Protein AF-A0A914ZYJ3-F1 (afdb_monomer)

Mean predicted aligned error: 9.7 Å

Nearest PDB structures (foldseek):
  2jqq-assembly1_A  TM=3.156E-01  e=7.559E+00  Saccharomyces cerevisiae
  8qy5-assembly1_B  TM=2.175E-01  e=2.969E+00  Homo sapiens

InterPro domains:
  IPR035309 Proteasome activator complex subunit 4 [PTHR32170] (1-137)

Structure (mmCIF, N/CA/C/O backbone):
data_AF-A0A914ZYJ3-F1
#
_entry.id   AF-A0A914ZYJ3-F1
#
loop_
_atom_site.group_PDB
_atom_site.id
_atom_site.type_symbol
_atom_site.label_atom_id
_atom_site.label_alt_id
_atom_site.label_comp_id
_atom_site.label_asym_id
_atom_site.label_entity_id
_atom_site.label_seq_id
_atom_site.pdbx_PDB_ins_code
_atom_site.Cartn_x
_atom_site.Cartn_y
_atom_site.Cartn_z
_atom_site.occupancy
_atom_site.B_iso_or_equiv
_atom_site.auth_seq_id
_atom_site.auth_comp_id
_atom_site.auth_asym_id
_atom_site.auth_atom_id
_atom_site.pdbx_PDB_model_num
ATOM 1 N N . MET A 1 1 ? 23.737 17.662 -16.305 1.00 67.12 1 MET A N 1
ATOM 2 C CA . MET A 1 1 ? 22.803 17.099 -15.302 1.00 67.12 1 MET A CA 1
ATOM 3 C C . MET A 1 1 ? 23.310 15.730 -14.879 1.00 67.12 1 MET A C 1
ATOM 5 O O . MET A 1 1 ? 23.642 14.947 -15.758 1.00 67.12 1 MET A O 1
ATOM 9 N N . LYS A 1 2 ? 23.393 15.449 -13.573 1.00 84.38 2 LYS A N 1
ATOM 10 C CA . LYS A 1 2 ? 23.717 14.120 -13.033 1.00 84.38 2 LYS A CA 1
ATOM 11 C C . LYS A 1 2 ? 22.454 13.582 -12.364 1.00 84.38 2 LYS A C 1
ATOM 13 O O . LYS A 1 2 ? 22.039 14.120 -11.343 1.00 84.38 2 LYS A O 1
ATOM 18 N N . TRP A 1 3 ? 21.808 12.597 -12.982 1.00 83.00 3 TRP A N 1
ATOM 19 C CA . TRP A 1 3 ? 20.649 11.929 -12.391 1.00 83.00 3 TRP A CA 1
ATOM 20 C C . TRP A 1 3 ? 21.118 11.046 -11.235 1.00 83.00 3 TRP A C 1
ATOM 22 O O . TRP A 1 3 ? 22.088 10.305 -11.382 1.00 83.00 3 TRP A O 1
ATOM 32 N N . HIS A 1 4 ? 20.447 11.140 -10.091 1.00 84.56 4 HIS A N 1
ATOM 33 C CA . HIS A 1 4 ? 20.655 10.207 -8.992 1.00 84.56 4 HIS A CA 1
ATOM 34 C C . HIS A 1 4 ? 19.836 8.941 -9.266 1.00 84.56 4 HIS A C 1
ATOM 36 O O . HIS A 1 4 ? 18.613 9.003 -9.407 1.00 84.56 4 HIS A O 1
ATOM 42 N N . ILE A 1 5 ? 20.529 7.813 -9.392 1.00 85.06 5 ILE A N 1
ATOM 43 C CA . ILE A 1 5 ? 19.937 6.487 -9.550 1.00 85.06 5 ILE A CA 1
ATOM 44 C C . ILE A 1 5 ? 20.232 5.747 -8.247 1.00 85.06 5 ILE A C 1
ATOM 46 O O . ILE A 1 5 ? 21.416 5.590 -7.952 1.00 85.06 5 ILE A O 1
ATOM 50 N N . PRO A 1 6 ? 19.202 5.318 -7.493 1.00 86.19 6 PRO A N 1
ATOM 51 C CA . PRO A 1 6 ? 19.427 4.651 -6.222 1.00 86.19 6 PRO A CA 1
ATOM 52 C C . PRO A 1 6 ? 20.260 3.384 -6.378 1.00 86.19 6 PRO A C 1
ATOM 54 O O . PRO A 1 6 ? 19.973 2.584 -7.275 1.00 86.19 6 PRO A O 1
ATOM 57 N N . ASP A 1 7 ? 21.244 3.190 -5.512 1.00 89.19 7 ASP A N 1
ATOM 58 C CA . ASP A 1 7 ? 22.022 1.954 -5.469 1.00 89.19 7 ASP A CA 1
ATOM 59 C C . ASP A 1 7 ? 21.330 0.856 -4.637 1.00 89.19 7 ASP A C 1
ATOM 61 O O . ASP A 1 7 ? 20.270 1.050 -4.033 1.00 89.19 7 ASP A O 1
ATOM 65 N N . ASP A 1 8 ? 21.909 -0.345 -4.626 1.00 89.38 8 ASP A N 1
ATOM 66 C CA . ASP A 1 8 ? 21.330 -1.478 -3.903 1.00 89.38 8 ASP A CA 1
ATOM 67 C C . ASP A 1 8 ? 21.319 -1.283 -2.379 1.00 89.38 8 ASP A C 1
ATOM 69 O O . ASP A 1 8 ? 20.496 -1.889 -1.689 1.00 89.38 8 ASP A O 1
ATOM 73 N N . GLU A 1 9 ? 22.225 -0.476 -1.823 1.00 91.81 9 GLU A N 1
ATOM 74 C CA . GLU A 1 9 ? 22.254 -0.183 -0.392 1.00 91.81 9 GLU A CA 1
ATOM 75 C C . GLU A 1 9 ? 21.100 0.738 -0.005 1.00 91.81 9 GLU A C 1
ATOM 77 O O . GLU A 1 9 ? 20.360 0.429 0.936 1.00 91.81 9 GLU A O 1
ATOM 82 N N . GLU A 1 10 ? 20.879 1.792 -0.786 1.00 89.81 10 GLU A N 1
ATOM 83 C CA . GLU A 1 10 ? 19.745 2.701 -0.644 1.00 89.81 10 GLU A CA 1
ATOM 84 C C . GLU A 1 10 ? 18.414 1.955 -0.797 1.00 89.81 10 GLU A C 1
ATOM 86 O O . GLU A 1 10 ? 17.480 2.171 -0.018 1.00 89.81 10 GLU A O 1
ATOM 91 N N . LEU A 1 11 ? 18.328 1.016 -1.747 1.00 88.50 11 LEU A N 1
ATOM 92 C CA . LEU A 1 11 ? 17.144 0.173 -1.924 1.00 88.50 11 LEU A CA 1
ATOM 93 C C . LEU A 1 11 ? 16.891 -0.750 -0.734 1.00 88.50 11 LEU A C 1
ATOM 95 O O . LEU A 1 11 ? 15.752 -0.841 -0.275 1.00 88.50 11 LEU A O 1
ATOM 99 N N . ARG A 1 12 ? 17.929 -1.413 -0.211 1.00 89.44 12 ARG A N 1
ATOM 100 C CA . ARG A 1 12 ? 17.806 -2.254 0.990 1.00 89.44 12 ARG A CA 1
ATOM 101 C C . ARG A 1 12 ? 17.403 -1.431 2.208 1.00 89.44 12 ARG A C 1
ATOM 103 O O . ARG A 1 12 ? 16.602 -1.892 3.014 1.00 89.44 12 ARG A O 1
ATOM 110 N N . PHE A 1 13 ? 17.945 -0.226 2.357 1.00 89.06 13 PHE A N 1
ATOM 111 C CA . PHE A 1 13 ? 17.570 0.670 3.446 1.00 89.06 13 PHE A CA 1
ATOM 112 C C . PHE A 1 13 ? 16.102 1.096 3.347 1.00 89.06 13 PHE A C 1
ATOM 114 O O . PHE A 1 13 ? 15.370 0.990 4.328 1.00 89.06 13 PHE A O 1
ATOM 121 N N . ALA A 1 14 ? 15.647 1.500 2.159 1.00 87.75 14 ALA A N 1
ATOM 122 C CA . ALA A 1 14 ? 14.251 1.858 1.930 1.00 87.75 14 ALA A CA 1
ATOM 123 C C . ALA A 1 14 ? 13.292 0.683 2.184 1.00 87.75 14 ALA A C 1
ATOM 125 O O . ALA A 1 14 ? 12.233 0.877 2.775 1.00 87.75 14 ALA A O 1
ATOM 126 N N . GLU A 1 15 ? 13.667 -0.536 1.788 1.00 86.75 15 GLU A N 1
ATOM 127 C CA . GLU A 1 15 ? 12.877 -1.740 2.061 1.00 86.75 15 GLU A CA 1
ATOM 128 C C . GLU A 1 15 ? 12.751 -2.005 3.567 1.00 86.75 15 GLU A C 1
ATOM 130 O O . GLU A 1 15 ? 11.635 -2.188 4.052 1.00 86.75 15 GLU A O 1
ATOM 135 N N . ARG A 1 16 ? 13.850 -1.891 4.328 1.00 87.69 16 ARG A N 1
ATOM 136 C CA . ARG A 1 16 ? 13.813 -2.000 5.797 1.00 87.69 16 ARG A CA 1
ATOM 137 C C . ARG A 1 16 ? 12.881 -0.973 6.438 1.00 87.69 16 ARG A C 1
ATOM 139 O O . ARG A 1 16 ? 12.145 -1.326 7.349 1.00 87.69 16 ARG A O 1
ATOM 146 N N . LEU A 1 17 ? 12.865 0.273 5.957 1.00 86.19 17 LEU A N 1
ATOM 147 C CA . LEU A 1 17 ? 11.944 1.296 6.474 1.00 86.19 17 LEU A CA 1
ATOM 148 C C . LEU A 1 17 ? 10.474 0.928 6.223 1.00 86.19 17 LEU A C 1
ATOM 150 O O . LEU A 1 17 ? 9.614 1.164 7.072 1.00 86.19 17 LEU A O 1
ATOM 154 N N . ILE A 1 18 ? 10.161 0.343 5.065 1.00 85.06 18 ILE A N 1
ATOM 155 C CA . ILE A 1 18 ? 8.802 -0.129 4.776 1.00 85.06 18 ILE A CA 1
ATOM 156 C C . ILE A 1 18 ? 8.437 -1.283 5.715 1.00 85.06 18 ILE A C 1
ATOM 158 O O . ILE A 1 18 ? 7.348 -1.287 6.288 1.00 85.06 18 ILE A O 1
ATOM 162 N N . GLU A 1 19 ? 9.331 -2.249 5.892 1.00 84.56 19 GLU A N 1
ATOM 163 C CA . GLU A 1 19 ? 9.103 -3.395 6.775 1.00 84.56 19 GLU A CA 1
ATOM 164 C C . GLU A 1 19 ? 8.963 -2.977 8.244 1.00 84.56 19 GLU A C 1
ATOM 166 O O . GLU A 1 19 ? 8.076 -3.460 8.938 1.00 84.56 19 GLU A O 1
ATOM 171 N N . GLU A 1 20 ? 9.777 -2.043 8.725 1.00 86.50 20 GLU A N 1
ATOM 172 C CA . GLU A 1 20 ? 9.744 -1.605 10.120 1.00 86.50 20 GLU A CA 1
ATOM 173 C C . GLU A 1 20 ? 8.482 -0.792 10.440 1.00 86.50 20 GLU A C 1
ATOM 175 O O . GLU A 1 20 ? 7.815 -1.032 11.450 1.00 86.50 20 GLU A O 1
ATOM 180 N N . PHE A 1 21 ? 8.125 0.153 9.566 1.00 86.31 21 PHE A N 1
ATOM 181 C CA . PHE A 1 21 ? 7.077 1.129 9.862 1.00 86.31 21 PHE A CA 1
ATOM 182 C C . PHE A 1 21 ? 5.747 0.843 9.164 1.00 86.31 21 PHE A C 1
ATOM 184 O O . PHE A 1 21 ? 4.697 1.023 9.771 1.00 86.31 21 PHE A O 1
ATOM 191 N N . VAL A 1 22 ? 5.738 0.404 7.902 1.00 83.81 22 VAL A N 1
ATOM 192 C CA . VAL A 1 22 ? 4.476 0.169 7.172 1.00 83.81 22 VAL A CA 1
ATOM 193 C C . VAL A 1 22 ? 3.875 -1.171 7.555 1.00 83.81 22 VAL A C 1
ATOM 195 O O . VAL A 1 22 ? 2.675 -1.244 7.808 1.00 83.81 22 VAL A O 1
ATOM 198 N N . TYR A 1 23 ? 4.683 -2.231 7.607 1.00 87.62 23 TYR A N 1
ATOM 199 C CA . TYR A 1 23 ? 4.168 -3.577 7.863 1.00 87.62 23 TYR A CA 1
ATOM 200 C C . TYR A 1 23 ? 3.450 -3.668 9.210 1.00 87.62 23 TYR A C 1
ATOM 202 O O . TYR A 1 23 ? 2.336 -4.185 9.277 1.00 87.62 23 TYR A O 1
ATOM 210 N N . LYS A 1 24 ? 4.063 -3.119 10.265 1.00 89.81 24 LYS A N 1
ATOM 211 C CA . LYS A 1 24 ? 3.483 -3.095 11.608 1.00 89.81 24 LYS A CA 1
ATOM 212 C C . LYS A 1 24 ? 2.119 -2.405 11.615 1.00 89.81 24 LYS A C 1
ATOM 214 O O . LYS A 1 24 ? 1.146 -2.977 12.093 1.00 89.81 24 LYS A O 1
ATOM 219 N N . GLU A 1 25 ? 2.041 -1.205 11.048 1.00 93.50 25 GLU A N 1
ATOM 220 C CA . GLU A 1 25 ? 0.811 -0.407 11.048 1.00 93.50 25 GLU A CA 1
ATOM 221 C C . GLU A 1 25 ? -0.279 -1.055 10.180 1.00 93.50 25 GLU A C 1
ATOM 223 O O . GLU A 1 25 ? -1.445 -1.080 10.561 1.00 93.50 25 GLU A O 1
ATOM 228 N N . ILE A 1 26 ? 0.086 -1.655 9.042 1.00 93.25 26 ILE A N 1
ATOM 229 C CA . ILE A 1 26 ? -0.846 -2.430 8.212 1.00 93.25 26 ILE A CA 1
ATOM 230 C C . ILE A 1 26 ? -1.374 -3.652 8.964 1.00 93.25 26 ILE A C 1
ATOM 232 O O . ILE A 1 26 ? -2.574 -3.910 8.926 1.00 93.25 26 ILE A O 1
ATOM 236 N N . HIS A 1 27 ? -0.508 -4.381 9.664 1.00 91.94 27 HIS A N 1
ATOM 237 C CA . HIS A 1 27 ? -0.904 -5.538 10.459 1.00 91.94 27 HIS A CA 1
ATOM 238 C C . HIS A 1 27 ? -1.850 -5.146 11.607 1.00 91.94 27 HIS A C 1
ATOM 240 O O . HIS A 1 27 ? -2.850 -5.820 11.838 1.00 91.94 27 HIS A O 1
ATOM 246 N N . GLU A 1 28 ? -1.588 -4.034 12.299 1.00 92.31 28 GLU A N 1
ATOM 247 C CA . GLU A 1 28 ? -2.498 -3.497 13.321 1.00 92.31 28 GLU A CA 1
ATOM 248 C C . GLU A 1 28 ? -3.866 -3.124 12.715 1.00 92.31 28 GLU A C 1
ATOM 250 O O . GLU A 1 28 ? -4.912 -3.514 13.241 1.00 92.31 28 GLU A O 1
ATOM 255 N N . LEU A 1 29 ? -3.874 -2.447 11.562 1.00 94.00 29 LEU A N 1
ATOM 256 C CA . LEU A 1 29 ? -5.097 -2.024 10.867 1.00 94.00 29 LEU A CA 1
ATOM 257 C C . LEU A 1 29 ? -5.951 -3.181 10.318 1.00 94.00 29 LEU A C 1
ATOM 259 O O . LEU A 1 29 ? -7.110 -2.954 9.971 1.00 94.00 29 LEU A O 1
ATOM 263 N N . GLN A 1 30 ? -5.426 -4.408 10.251 1.00 93.06 30 GLN A N 1
ATOM 264 C CA . GLN A 1 30 ? -6.204 -5.602 9.890 1.00 93.06 30 GLN A CA 1
ATOM 265 C C . GLN A 1 30 ? -7.146 -6.073 11.008 1.00 93.06 30 GLN A C 1
ATOM 267 O O . GLN A 1 30 ? -8.064 -6.842 10.733 1.00 93.06 30 GLN A O 1
ATOM 272 N N . SER A 1 31 ? -6.949 -5.617 12.249 1.00 92.19 31 SER A N 1
ATOM 273 C CA . SER A 1 31 ? -7.828 -5.886 13.400 1.00 92.19 31 SER A CA 1
ATOM 274 C C . SER A 1 31 ? -8.316 -4.571 14.033 1.00 92.19 31 SER A C 1
ATOM 276 O O . SER A 1 31 ? -7.983 -4.276 15.187 1.00 92.19 31 SER A O 1
ATOM 278 N N . PRO A 1 32 ? -9.069 -3.733 13.291 1.00 89.69 32 PRO A N 1
ATOM 279 C CA . PRO A 1 32 ? -9.422 -2.382 13.727 1.00 89.69 32 PRO A CA 1
ATOM 280 C C . PRO A 1 32 ? -10.290 -2.343 14.992 1.00 89.69 32 PRO A C 1
ATOM 282 O O . PRO A 1 32 ? -10.299 -1.337 15.693 1.00 89.69 32 PRO A O 1
ATOM 285 N N . GLU A 1 33 ? -10.983 -3.433 15.324 1.00 89.31 33 GLU A N 1
ATOM 286 C CA . GLU A 1 33 ? -11.759 -3.594 16.556 1.00 89.31 33 GLU A CA 1
ATOM 287 C C . GLU A 1 33 ? -10.906 -3.599 17.834 1.00 89.31 33 GLU A C 1
ATOM 289 O O . GLU A 1 33 ? -11.424 -3.351 18.921 1.00 89.31 33 GLU A O 1
ATOM 294 N N . LYS A 1 34 ? -9.598 -3.863 17.714 1.00 90.69 34 LYS A N 1
ATOM 295 C CA . LYS A 1 34 ? -8.647 -3.874 18.837 1.00 90.69 34 LYS A CA 1
ATOM 296 C C . LYS A 1 34 ? -7.954 -2.528 19.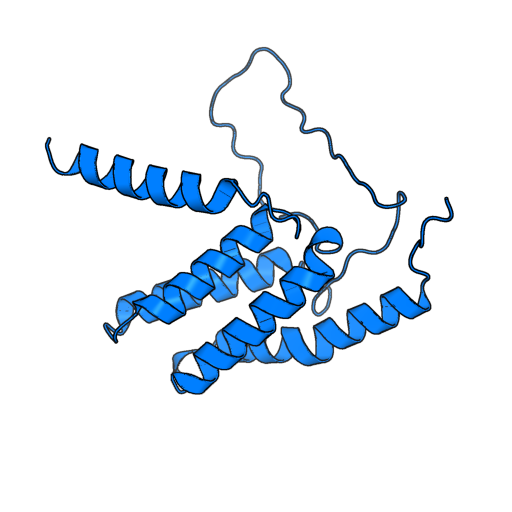047 1.00 90.69 34 LYS A C 1
ATOM 298 O O . LYS A 1 34 ? -7.166 -2.395 19.981 1.00 90.69 34 LYS A O 1
ATOM 303 N N . LEU A 1 35 ? -8.207 -1.549 18.178 1.00 89.56 35 LEU A N 1
ATOM 304 C CA . LEU A 1 35 ? -7.526 -0.260 18.178 1.00 89.56 35 LEU A CA 1
ATOM 305 C C . LEU A 1 35 ? -8.458 0.862 18.626 1.00 89.56 35 LEU A C 1
ATOM 307 O O . LEU A 1 35 ? -9.625 0.936 18.241 1.00 89.56 35 LEU A O 1
ATOM 311 N N . ASP A 1 36 ? -7.909 1.804 19.387 1.00 89.12 36 ASP A N 1
ATOM 312 C CA . ASP A 1 36 ? -8.585 3.070 19.635 1.00 89.12 36 ASP A CA 1
ATOM 313 C C . ASP A 1 36 ? -8.536 3.985 18.388 1.00 89.12 36 ASP A C 1
ATOM 315 O O . ASP A 1 36 ? -7.705 3.832 17.484 1.00 89.12 36 ASP A O 1
ATOM 319 N N . LYS A 1 37 ? -9.411 4.999 18.346 1.00 84.88 37 LYS A N 1
ATOM 320 C CA . LYS A 1 37 ? -9.507 5.943 17.216 1.00 84.88 37 LYS A CA 1
ATOM 321 C C . LYS A 1 37 ? -8.196 6.670 16.904 1.00 84.88 37 LYS A C 1
ATOM 323 O O . LYS A 1 37 ? -7.916 6.959 15.739 1.00 84.88 37 LYS A O 1
ATOM 328 N N . LYS A 1 38 ? -7.424 7.030 17.932 1.00 88.81 38 LYS A N 1
ATOM 329 C CA . LYS A 1 38 ? -6.169 7.776 17.791 1.00 88.81 38 LYS A CA 1
ATOM 330 C C . LYS A 1 38 ? -5.091 6.873 17.196 1.00 88.81 38 LYS A C 1
ATOM 332 O O . LYS A 1 38 ? -4.341 7.339 16.339 1.00 88.81 38 LYS A O 1
ATOM 337 N N . SER A 1 39 ? -5.066 5.604 17.593 1.00 91.44 39 SER A N 1
ATOM 338 C CA . SER A 1 39 ? -4.204 4.569 17.029 1.00 91.44 39 SER A CA 1
ATOM 339 C C . SER A 1 39 ? -4.509 4.359 15.546 1.00 91.44 39 SER A C 1
ATOM 341 O O . SER A 1 39 ? -3.611 4.551 14.735 1.00 91.44 39 SER A O 1
ATOM 343 N N . ILE A 1 40 ? -5.779 4.163 15.161 1.00 91.50 40 ILE A N 1
ATOM 344 C CA . ILE A 1 40 ? -6.177 4.060 13.739 1.00 91.50 40 ILE A CA 1
ATOM 345 C C . ILE A 1 40 ? -5.724 5.291 12.940 1.00 91.50 40 ILE A C 1
ATOM 347 O O . ILE A 1 40 ? -5.107 5.161 11.882 1.00 91.50 40 ILE A O 1
ATOM 351 N N . LYS A 1 41 ? -5.986 6.502 13.448 1.00 90.62 41 LYS A N 1
ATOM 352 C CA . LYS A 1 41 ? -5.592 7.751 12.776 1.00 90.62 41 LYS A CA 1
ATOM 353 C C . LYS A 1 41 ? -4.073 7.854 12.590 1.00 90.62 41 LYS A C 1
ATOM 355 O O . LYS A 1 41 ? -3.618 8.309 11.539 1.00 90.62 41 LYS A O 1
ATOM 360 N N . ARG A 1 42 ? -3.291 7.451 13.598 1.00 92.50 42 ARG A N 1
ATOM 361 C CA . ARG A 1 42 ? -1.822 7.421 13.541 1.00 92.50 42 ARG A CA 1
ATOM 362 C C . ARG A 1 42 ? -1.340 6.414 12.500 1.00 92.50 42 ARG A C 1
ATOM 364 O O . ARG A 1 42 ? -0.529 6.787 11.656 1.00 92.50 42 ARG A O 1
ATOM 371 N N . SER A 1 43 ? -1.863 5.191 12.527 1.00 94.62 43 SER A N 1
ATOM 372 C CA . SER A 1 43 ? -1.502 4.133 11.582 1.00 94.62 43 SER A CA 1
ATOM 373 C C . SER A 1 43 ? -1.783 4.554 10.144 1.00 94.62 43 SER A C 1
ATOM 375 O O . SER A 1 43 ? -0.905 4.466 9.289 1.00 94.62 43 SER A O 1
ATOM 377 N N . LEU A 1 44 ? -2.964 5.129 9.886 1.00 93.38 44 LEU A N 1
ATOM 378 C CA . LEU A 1 44 ? -3.315 5.674 8.573 1.00 93.38 44 LEU A CA 1
ATOM 379 C C . LEU A 1 44 ? -2.355 6.780 8.122 1.00 93.38 44 LEU A C 1
ATOM 381 O O . LEU A 1 44 ? -1.959 6.805 6.961 1.00 93.38 44 LEU A O 1
ATOM 385 N N . TYR A 1 45 ? -1.954 7.682 9.021 1.00 92.12 45 TYR A N 1
ATOM 386 C CA . TYR A 1 45 ? -0.978 8.726 8.699 1.00 92.12 45 TYR A CA 1
ATOM 387 C C . TYR A 1 45 ? 0.389 8.146 8.310 1.00 92.12 45 TYR A C 1
ATOM 389 O O . TYR A 1 45 ? 0.965 8.564 7.306 1.00 92.12 45 TYR A O 1
ATOM 397 N N . ILE A 1 46 ? 0.903 7.179 9.076 1.00 92.44 46 ILE A N 1
ATOM 398 C CA . ILE A 1 46 ? 2.204 6.546 8.807 1.00 92.44 46 ILE A CA 1
ATOM 399 C C . ILE A 1 46 ? 2.174 5.824 7.457 1.00 92.44 46 ILE A C 1
ATOM 401 O O . ILE A 1 46 ? 3.050 6.046 6.619 1.00 92.44 46 ILE A O 1
ATOM 405 N N . VAL A 1 47 ? 1.130 5.024 7.219 1.00 92.50 47 VAL A N 1
ATOM 406 C CA . VAL A 1 47 ? 0.926 4.301 5.957 1.00 92.50 47 VAL A CA 1
ATOM 407 C C . VAL A 1 47 ? 0.863 5.274 4.778 1.00 92.50 47 VAL A C 1
ATOM 409 O O . VAL A 1 47 ? 1.602 5.105 3.811 1.00 92.50 47 VAL A O 1
ATOM 412 N N . GLU A 1 48 ? 0.045 6.325 4.865 1.00 91.12 48 GLU A N 1
ATOM 413 C CA . GLU A 1 48 ? -0.091 7.339 3.813 1.00 91.12 48 GLU A CA 1
ATOM 414 C C . GLU A 1 48 ? 1.255 7.995 3.464 1.00 91.12 48 GLU A C 1
ATOM 416 O O . GLU A 1 48 ? 1.633 8.063 2.291 1.00 91.12 48 GLU A O 1
ATOM 421 N N . LYS A 1 49 ? 2.007 8.459 4.471 1.00 89.12 49 LYS A N 1
ATOM 422 C CA . LYS A 1 49 ? 3.277 9.167 4.245 1.00 89.12 49 LYS A CA 1
ATOM 423 C C . LYS A 1 49 ? 4.365 8.268 3.683 1.00 89.12 49 LYS A C 1
ATOM 425 O O . LYS A 1 49 ? 5.099 8.699 2.797 1.00 89.12 49 LYS A O 1
ATOM 430 N N . LEU A 1 50 ? 4.464 7.030 4.149 1.00 86.25 50 LEU A N 1
ATOM 431 C CA . LEU A 1 50 ? 5.492 6.118 3.662 1.00 86.25 50 LEU A CA 1
ATOM 432 C C . LEU A 1 50 ? 5.178 5.613 2.257 1.00 86.25 50 LEU A C 1
ATOM 434 O O . LEU A 1 50 ? 6.061 5.645 1.401 1.00 86.25 50 LEU A O 1
ATOM 438 N N . LEU A 1 51 ? 3.924 5.249 1.971 1.00 85.81 51 LEU A N 1
ATOM 439 C CA . LEU A 1 51 ? 3.516 4.867 0.616 1.00 85.81 51 LEU A CA 1
ATOM 440 C C . LEU A 1 51 ? 3.716 6.002 -0.383 1.00 85.81 51 LEU A C 1
ATOM 442 O O . LEU A 1 51 ? 4.087 5.741 -1.526 1.00 85.81 51 LEU A O 1
ATOM 446 N N . PHE A 1 52 ? 3.530 7.251 0.043 1.00 84.81 52 PHE A N 1
ATOM 447 C CA . PHE A 1 52 ? 3.854 8.401 -0.787 1.00 84.81 52 PHE A CA 1
ATOM 448 C C . PHE A 1 52 ? 5.341 8.424 -1.187 1.00 84.81 52 PHE A C 1
ATOM 450 O O . PHE A 1 52 ? 5.653 8.575 -2.367 1.00 84.81 52 PHE A O 1
ATOM 457 N N . CYS A 1 53 ? 6.256 8.193 -0.242 1.00 82.19 53 CYS A N 1
ATOM 458 C CA . CYS A 1 53 ? 7.698 8.177 -0.513 1.00 82.19 53 CYS A CA 1
ATOM 459 C C . CYS A 1 53 ? 8.120 7.045 -1.459 1.00 82.19 53 CYS A C 1
ATOM 461 O O . CYS A 1 53 ? 9.020 7.221 -2.280 1.00 82.19 53 CYS A O 1
ATOM 463 N N . VAL A 1 54 ? 7.473 5.880 -1.360 1.00 83.12 54 VAL A N 1
ATOM 464 C CA . VAL A 1 54 ? 7.901 4.668 -2.078 1.00 83.12 54 VAL A CA 1
ATOM 465 C C . VAL A 1 54 ? 6.984 4.275 -3.236 1.00 83.12 54 VAL A C 1
ATOM 467 O O . VAL A 1 54 ? 7.219 3.259 -3.887 1.00 83.12 54 VAL A O 1
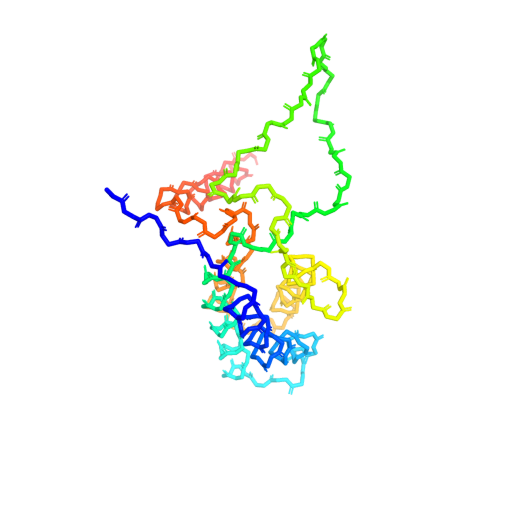ATOM 470 N N . GLY A 1 55 ? 5.966 5.082 -3.548 1.00 82.00 55 GLY A N 1
ATOM 471 C CA . GLY A 1 55 ? 4.881 4.727 -4.469 1.00 82.00 55 GLY A CA 1
ATOM 472 C C . GLY A 1 55 ? 5.339 4.302 -5.868 1.00 82.00 55 GLY A C 1
ATOM 473 O O . GLY A 1 55 ? 4.758 3.388 -6.459 1.00 82.00 55 GLY A O 1
ATOM 474 N N . LYS A 1 56 ? 6.437 4.885 -6.371 1.00 81.06 56 LYS A N 1
ATOM 475 C CA . LYS A 1 56 ? 7.039 4.524 -7.670 1.00 81.06 56 LYS A CA 1
ATOM 476 C C . LYS A 1 56 ? 7.676 3.131 -7.690 1.00 81.06 56 LYS A C 1
ATOM 478 O O . LYS A 1 56 ? 7.901 2.583 -8.764 1.00 81.06 56 LYS A O 1
ATOM 483 N N . ARG A 1 57 ? 7.988 2.571 -6.519 1.00 83.62 57 ARG A N 1
ATOM 484 C CA . ARG A 1 57 ? 8.628 1.257 -6.335 1.00 83.62 57 ARG A CA 1
ATOM 485 C C . ARG A 1 57 ? 7.667 0.169 -5.892 1.00 83.62 57 ARG A C 1
ATOM 487 O O . ARG A 1 57 ? 8.073 -0.985 -5.771 1.00 83.62 57 ARG A O 1
ATOM 494 N N . LEU A 1 58 ? 6.406 0.517 -5.664 1.00 86.19 58 LEU A N 1
ATOM 495 C CA . LEU A 1 58 ? 5.386 -0.470 -5.362 1.00 86.19 58 LEU A CA 1
ATOM 496 C C . LEU A 1 58 ? 5.006 -1.216 -6.651 1.00 86.19 58 LEU A C 1
ATOM 498 O O . LEU A 1 58 ? 4.710 -0.551 -7.653 1.00 86.19 58 LEU A O 1
ATOM 502 N N . PRO A 1 59 ? 4.961 -2.558 -6.640 1.00 87.81 59 PRO A N 1
ATOM 503 C CA . PRO A 1 59 ? 4.579 -3.359 -7.803 1.00 87.81 59 PRO A CA 1
ATOM 504 C C . PRO A 1 59 ? 3.149 -3.029 -8.250 1.00 87.81 59 PRO A C 1
ATOM 506 O O . PRO A 1 59 ? 2.336 -2.613 -7.434 1.00 87.81 59 PRO A O 1
ATOM 509 N N . ASN A 1 60 ? 2.830 -3.184 -9.539 1.00 85.81 60 ASN A N 1
ATOM 510 C CA . ASN A 1 60 ? 1.459 -2.978 -10.033 1.00 85.81 60 ASN A CA 1
ATOM 511 C C . ASN A 1 60 ? 0.481 -3.979 -9.395 1.00 85.81 60 ASN A C 1
ATOM 513 O O . ASN A 1 60 ? 0.899 -5.038 -8.931 1.00 85.81 60 ASN A O 1
ATOM 517 N N . PHE A 1 61 ? -0.815 -3.660 -9.403 1.00 87.69 61 PHE A N 1
ATOM 518 C CA . PHE A 1 61 ? -1.859 -4.624 -9.047 1.00 87.69 61 PHE A CA 1
ATOM 519 C C . PHE A 1 61 ? -1.789 -5.862 -9.947 1.00 87.69 61 PHE A C 1
ATOM 521 O O . PHE A 1 61 ? -1.432 -5.758 -11.122 1.00 87.69 61 PHE A O 1
ATOM 528 N N . THR A 1 62 ? -2.119 -7.022 -9.384 1.00 86.50 62 THR A N 1
ATOM 529 C CA . THR A 1 62 ? -2.040 -8.324 -10.074 1.00 86.50 62 THR A CA 1
ATOM 530 C C . THR A 1 62 ? -3.415 -8.879 -10.437 1.00 86.50 62 THR A C 1
ATOM 532 O O . THR A 1 62 ? -3.527 -10.032 -10.845 1.00 86.50 62 THR A O 1
ATOM 535 N N . GLY A 1 63 ? -4.467 -8.075 -10.264 1.00 84.94 63 GLY A N 1
ATOM 536 C CA . GLY A 1 63 ? -5.832 -8.444 -10.620 1.00 84.94 63 GLY A CA 1
ATOM 537 C C . GLY A 1 63 ? -6.021 -8.694 -12.123 1.00 84.94 63 GLY A C 1
ATOM 538 O O . GLY A 1 63 ? -5.248 -8.190 -12.945 1.00 84.94 63 GLY A O 1
ATOM 539 N N . PRO A 1 64 ? -7.058 -9.464 -12.496 1.00 85.06 64 PRO A N 1
ATOM 540 C CA . PRO A 1 64 ? -7.382 -9.709 -13.893 1.00 85.06 64 PRO A CA 1
ATOM 541 C C . PRO A 1 64 ? -7.750 -8.402 -14.602 1.00 85.06 64 PRO A C 1
ATOM 543 O O . PRO A 1 64 ? -8.361 -7.505 -14.020 1.00 85.06 64 PRO A O 1
ATOM 546 N N . THR A 1 65 ? -7.399 -8.307 -15.884 1.00 83.00 65 THR A N 1
ATOM 547 C CA . THR A 1 65 ? -7.873 -7.207 -16.731 1.00 83.00 65 THR A CA 1
ATOM 548 C C . THR A 1 65 ? -9.358 -7.406 -17.009 1.00 83.00 65 THR A C 1
ATOM 550 O O . THR A 1 65 ? -9.766 -8.482 -17.441 1.00 83.00 65 THR A O 1
ATOM 553 N N . ILE A 1 66 ? -10.161 -6.373 -16.758 1.00 85.75 66 ILE A N 1
ATOM 554 C CA . ILE A 1 66 ? -11.599 -6.380 -17.031 1.00 85.75 66 ILE A CA 1
ATOM 555 C C . ILE A 1 66 ? -11.820 -5.689 -18.378 1.00 85.75 66 ILE A C 1
ATOM 557 O O . ILE A 1 66 ? -11.488 -4.513 -18.524 1.00 85.75 66 ILE A O 1
ATOM 561 N N . SER A 1 67 ? -12.371 -6.413 -19.357 1.00 83.50 67 SER A N 1
ATOM 562 C CA . SER A 1 67 ? -12.783 -5.818 -20.633 1.00 83.50 67 SER A CA 1
ATOM 563 C C . SER A 1 67 ? -14.159 -5.187 -20.469 1.00 83.50 67 SER A C 1
ATOM 565 O O . SER A 1 67 ? -15.123 -5.887 -20.170 1.00 83.50 67 SER A O 1
ATOM 567 N N . LEU A 1 68 ? -14.248 -3.868 -20.634 1.00 86.31 68 LEU A N 1
ATOM 568 C CA . LEU A 1 68 ? -15.516 -3.137 -20.512 1.00 86.31 68 LEU A CA 1
ATOM 569 C C . LEU A 1 68 ? -16.325 -3.137 -21.816 1.00 86.31 68 LEU A C 1
ATOM 571 O O . LEU A 1 68 ? -17.532 -2.924 -21.785 1.00 86.31 68 LEU A O 1
ATOM 575 N N . ALA A 1 69 ? -15.661 -3.363 -22.949 1.00 88.12 69 ALA A N 1
ATOM 576 C CA . ALA A 1 69 ? -16.264 -3.414 -24.273 1.00 88.12 69 ALA A CA 1
ATOM 577 C C . ALA A 1 69 ? -15.456 -4.348 -25.183 1.00 88.12 69 ALA A C 1
ATOM 579 O O . ALA A 1 69 ? -14.278 -4.611 -24.926 1.00 88.12 69 ALA A O 1
ATOM 580 N N . GLU A 1 70 ? -16.088 -4.839 -26.244 1.00 87.69 70 GLU A N 1
ATOM 581 C CA . GLU A 1 70 ? -15.395 -5.512 -27.341 1.00 87.69 70 GLU A CA 1
ATOM 582 C C . GLU A 1 70 ? -14.736 -4.466 -28.240 1.00 87.69 70 GLU A C 1
ATOM 584 O O . GLU A 1 70 ? -15.326 -3.423 -28.528 1.00 87.69 70 GLU A O 1
ATOM 589 N N . THR A 1 71 ? -13.498 -4.724 -28.662 1.00 84.88 71 THR A N 1
ATOM 590 C CA . THR A 1 71 ? -12.756 -3.805 -29.528 1.00 84.88 71 THR A CA 1
ATOM 591 C C . THR A 1 71 ? -12.058 -4.559 -30.647 1.00 84.88 71 THR A C 1
ATOM 593 O O . THR A 1 71 ? -11.298 -5.489 -30.383 1.00 84.88 71 THR A O 1
ATOM 596 N N . ASP A 1 72 ? -12.225 -4.095 -31.887 1.00 89.00 72 ASP A N 1
ATOM 597 C CA . ASP A 1 72 ? -11.571 -4.673 -33.075 1.00 89.00 72 ASP A CA 1
ATOM 598 C C . ASP A 1 72 ? -10.045 -4.464 -33.094 1.00 89.00 72 ASP A C 1
ATOM 600 O O . ASP A 1 72 ? -9.331 -5.019 -33.930 1.00 89.00 72 ASP A O 1
ATOM 604 N N . VAL A 1 73 ? -9.526 -3.644 -32.175 1.00 87.00 73 VAL A N 1
ATOM 605 C CA . VAL A 1 73 ? -8.103 -3.320 -32.050 1.00 87.00 73 VAL A CA 1
ATOM 606 C C . VAL A 1 73 ? -7.583 -3.786 -30.688 1.00 87.00 73 VAL A C 1
ATOM 608 O O . VAL A 1 73 ? -8.221 -3.500 -29.675 1.00 87.00 73 VAL A O 1
ATOM 611 N N . PRO A 1 74 ? -6.410 -4.446 -30.614 1.00 82.31 74 PRO A N 1
ATOM 612 C CA . PRO A 1 74 ? -5.808 -4.825 -29.340 1.00 82.31 74 PRO A CA 1
ATOM 613 C C . PRO A 1 74 ? -5.537 -3.614 -28.434 1.00 82.31 74 PRO A C 1
ATOM 615 O O . PRO A 1 74 ? -4.748 -2.729 -28.775 1.00 82.31 74 PRO A O 1
ATOM 618 N N . ILE A 1 75 ? -6.137 -3.598 -27.240 1.00 80.75 75 ILE A N 1
ATOM 619 C CA . ILE A 1 75 ? -5.836 -2.605 -26.201 1.00 80.75 75 ILE A CA 1
ATOM 620 C C . ILE A 1 75 ? -4.691 -3.130 -25.335 1.00 80.75 75 ILE A C 1
ATOM 622 O O . ILE A 1 75 ? -4.889 -3.905 -24.402 1.00 80.75 75 ILE A O 1
ATOM 626 N N . THR A 1 76 ? -3.470 -2.684 -25.622 1.00 79.00 76 THR A N 1
ATOM 627 C CA . THR A 1 76 ? -2.295 -2.978 -24.788 1.00 79.00 76 THR A CA 1
ATOM 628 C C . THR A 1 76 ? -1.827 -1.725 -24.061 1.00 79.00 76 THR A C 1
ATOM 630 O O . THR A 1 76 ? -1.418 -0.747 -24.693 1.00 79.00 76 THR A O 1
ATOM 633 N N . ALA A 1 77 ? -1.836 -1.749 -22.728 1.00 75.25 77 ALA A N 1
ATOM 634 C CA . ALA A 1 77 ? -1.312 -0.648 -21.930 1.00 75.25 77 ALA A CA 1
ATOM 635 C C . ALA A 1 77 ? 0.212 -0.530 -22.098 1.00 75.25 77 ALA A C 1
ATOM 637 O O . ALA A 1 77 ? 0.958 -1.480 -21.855 1.00 75.25 77 ALA A O 1
ATOM 638 N N . ARG A 1 78 ? 0.699 0.661 -22.466 1.00 77.38 78 ARG A N 1
ATOM 639 C CA . ARG A 1 78 ? 2.138 0.952 -22.459 1.00 77.38 78 ARG A CA 1
ATOM 640 C C . ARG A 1 78 ? 2.595 1.300 -21.048 1.00 77.38 78 ARG A C 1
ATOM 642 O O . ARG A 1 78 ? 2.115 2.255 -20.440 1.00 77.38 78 ARG A O 1
ATOM 649 N N . VAL A 1 79 ? 3.563 0.547 -20.533 1.00 70.81 79 VAL A N 1
ATOM 650 C CA . VAL A 1 79 ? 4.188 0.847 -19.242 1.00 70.81 79 VAL A CA 1
ATOM 651 C C . VAL A 1 79 ? 5.265 1.906 -19.450 1.00 70.81 79 VAL A C 1
ATOM 653 O O . VAL A 1 79 ? 6.345 1.620 -19.954 1.00 70.81 79 VAL A O 1
ATOM 656 N N . LEU A 1 80 ? 4.966 3.137 -19.042 1.00 73.38 80 LEU A N 1
ATOM 657 C CA . LEU A 1 80 ? 5.960 4.201 -18.940 1.00 73.38 80 LEU A CA 1
ATOM 658 C C . LEU A 1 80 ? 6.611 4.147 -17.555 1.00 73.38 80 LEU A C 1
ATOM 660 O O . LEU A 1 80 ? 5.916 4.161 -16.535 1.00 73.38 80 LEU A O 1
ATOM 664 N N . SER A 1 81 ? 7.940 4.079 -17.522 1.00 71.00 81 SER A N 1
ATO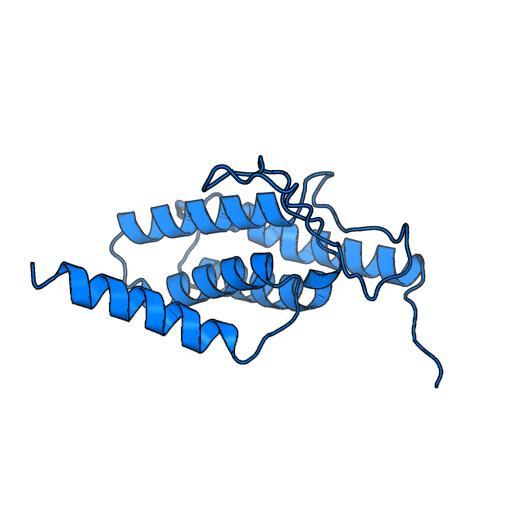M 665 C CA . SER A 1 81 ? 8.732 4.075 -16.294 1.00 71.00 81 SER A CA 1
ATOM 666 C C . SER A 1 81 ? 9.888 5.057 -16.423 1.00 71.00 81 SER A C 1
ATOM 668 O O . SER A 1 81 ? 10.636 5.013 -17.394 1.00 71.00 81 SER A O 1
ATOM 670 N N . ALA A 1 82 ? 10.044 5.923 -15.422 1.00 70.50 82 ALA A N 1
ATOM 671 C CA . ALA A 1 82 ? 11.240 6.751 -15.261 1.00 70.50 82 ALA A CA 1
ATOM 672 C C . ALA A 1 82 ? 12.377 5.997 -14.540 1.00 70.50 82 ALA A C 1
ATOM 674 O O . ALA A 1 82 ? 13.421 6.579 -14.261 1.00 70.50 82 ALA A O 1
ATOM 675 N N . MET A 1 83 ? 12.159 4.724 -14.194 1.00 72.50 83 MET A N 1
ATOM 676 C CA . MET A 1 83 ? 13.135 3.878 -13.515 1.00 72.50 83 MET A CA 1
ATOM 677 C C . MET A 1 83 ? 13.903 3.014 -14.520 1.00 72.50 83 MET A C 1
ATOM 679 O O . MET A 1 83 ? 13.293 2.552 -15.491 1.00 72.50 83 MET A O 1
ATOM 683 N N . PRO A 1 84 ? 15.190 2.721 -14.258 1.00 77.62 84 PRO A N 1
ATOM 684 C CA . PRO A 1 84 ? 15.938 1.722 -15.006 1.00 77.62 84 PRO A CA 1
ATOM 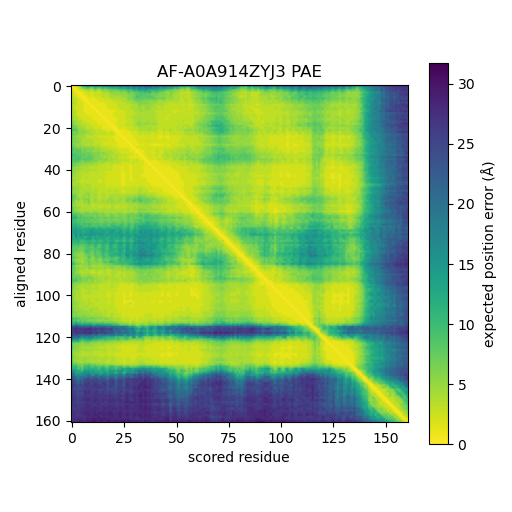685 C C . PRO A 1 84 ? 15.183 0.382 -15.098 1.00 77.62 84 PRO A C 1
ATOM 687 O O . PRO A 1 84 ? 14.575 -0.048 -14.108 1.00 77.62 84 PRO A O 1
ATOM 690 N N . PRO A 1 85 ? 15.211 -0.298 -16.258 1.00 77.81 85 PRO A N 1
ATOM 691 C CA . PRO A 1 85 ? 14.680 -1.651 -16.386 1.00 77.81 85 PRO A CA 1
ATOM 692 C C . PRO A 1 85 ? 15.315 -2.606 -15.367 1.00 77.81 85 PRO A C 1
ATOM 694 O O . PRO A 1 85 ? 16.509 -2.522 -15.095 1.00 77.81 85 PRO A O 1
ATOM 697 N N . GLY A 1 86 ? 14.520 -3.519 -14.804 1.00 76.56 86 GLY A N 1
ATOM 698 C CA . GLY A 1 86 ? 15.005 -4.544 -13.869 1.00 76.56 86 GLY A CA 1
ATOM 699 C C . GLY A 1 86 ? 15.250 -4.067 -12.434 1.00 76.56 86 GLY A C 1
ATOM 700 O O . GLY A 1 86 ? 15.651 -4.864 -11.591 1.00 76.56 86 GLY A O 1
ATOM 701 N N . MET A 1 87 ? 14.987 -2.796 -12.120 1.00 82.00 87 MET A N 1
ATOM 702 C CA . MET A 1 87 ? 15.166 -2.291 -10.762 1.00 82.00 87 MET A CA 1
ATOM 703 C C . MET A 1 87 ? 14.151 -2.903 -9.788 1.00 82.00 87 MET A C 1
ATOM 705 O O . MET A 1 87 ? 12.954 -2.956 -10.081 1.00 82.00 87 MET A O 1
ATOM 709 N N . LYS A 1 88 ? 14.623 -3.319 -8.607 1.00 83.31 88 LYS A N 1
ATOM 710 C CA . LYS A 1 88 ? 13.804 -4.003 -7.596 1.00 83.31 88 LYS A CA 1
ATOM 711 C C . LYS A 1 88 ? 12.573 -3.175 -7.190 1.00 83.31 88 LYS A C 1
ATOM 713 O O . LYS A 1 88 ? 12.666 -1.967 -6.936 1.00 83.31 88 LYS A O 1
ATOM 718 N N . THR A 1 89 ? 11.428 -3.852 -7.110 1.00 87.81 89 THR A N 1
ATOM 719 C CA . THR A 1 89 ? 10.193 -3.360 -6.485 1.00 87.81 89 THR A CA 1
ATOM 720 C C . THR A 1 89 ? 10.090 -3.864 -5.052 1.00 87.81 89 THR A C 1
ATOM 722 O O . THR A 1 89 ? 10.552 -4.965 -4.753 1.00 87.81 89 THR A O 1
ATOM 725 N N . PHE A 1 90 ? 9.445 -3.098 -4.179 1.00 87.50 90 PHE A N 1
ATOM 726 C CA . PHE A 1 90 ? 9.281 -3.491 -2.780 1.00 87.50 90 PHE A CA 1
ATOM 727 C C . PHE A 1 90 ? 8.191 -4.548 -2.601 1.00 87.50 90 PHE A C 1
ATOM 729 O O . PHE A 1 90 ? 7.214 -4.594 -3.352 1.00 87.50 90 PHE A O 1
ATOM 736 N N . SER A 1 91 ? 8.355 -5.380 -1.577 1.00 87.50 91 SER A N 1
ATOM 737 C CA . SER A 1 91 ? 7.381 -6.389 -1.162 1.00 87.50 91 SER A CA 1
ATOM 738 C C . SER A 1 91 ? 7.177 -6.325 0.350 1.00 87.50 91 SER A C 1
ATOM 740 O O . SER A 1 91 ? 8.031 -5.812 1.063 1.00 87.50 91 SER A O 1
ATOM 742 N N . LEU A 1 92 ? 6.044 -6.827 0.837 1.00 83.94 92 LEU A N 1
ATOM 743 C CA . LEU A 1 92 ? 5.791 -7.020 2.266 1.00 83.94 92 LEU A CA 1
ATOM 744 C C . LEU A 1 92 ? 5.732 -8.524 2.522 1.00 83.94 92 LEU A C 1
ATOM 746 O O . LEU A 1 92 ? 4.750 -9.162 2.141 1.00 83.94 92 LEU A O 1
ATOM 750 N N . ASN A 1 93 ? 6.780 -9.103 3.114 1.00 83.75 93 ASN A N 1
ATOM 751 C CA . ASN A 1 93 ? 6.913 -10.556 3.299 1.00 83.75 93 ASN A CA 1
ATOM 752 C C . ASN A 1 93 ? 6.673 -11.346 1.998 1.00 83.75 93 ASN A C 1
ATOM 754 O O . ASN A 1 93 ? 5.899 -12.302 1.963 1.00 83.75 93 ASN A O 1
ATOM 758 N N . GLY A 1 94 ? 7.265 -10.882 0.891 1.00 85.62 94 GLY A N 1
ATOM 759 C CA . GLY A 1 94 ? 7.091 -11.478 -0.438 1.00 85.62 94 GLY A CA 1
ATOM 760 C C . GLY A 1 94 ? 5.733 -11.208 -1.097 1.00 85.62 94 GLY A C 1
ATOM 761 O O . GLY A 1 94 ? 5.521 -11.609 -2.240 1.00 85.62 94 GLY A O 1
ATOM 762 N N . LYS A 1 95 ? 4.811 -10.507 -0.426 1.00 89.50 95 LYS A N 1
ATOM 763 C CA . LYS A 1 95 ? 3.508 -10.129 -0.984 1.00 89.50 95 LYS A CA 1
ATOM 764 C C . LYS A 1 95 ? 3.564 -8.770 -1.671 1.00 89.50 95 LYS A C 1
ATOM 766 O O . LYS A 1 95 ? 4.345 -7.885 -1.313 1.00 89.50 95 LYS A O 1
ATOM 771 N N . ASN A 1 96 ? 2.670 -8.590 -2.639 1.00 90.06 96 ASN A N 1
ATOM 772 C CA . ASN A 1 96 ? 2.460 -7.317 -3.311 1.00 90.06 96 ASN A CA 1
ATOM 773 C C . ASN A 1 96 ? 1.945 -6.267 -2.315 1.00 90.06 96 ASN A C 1
ATOM 775 O O . ASN A 1 96 ? 0.818 -6.361 -1.831 1.00 90.06 96 ASN A O 1
ATOM 779 N N . VAL A 1 97 ? 2.763 -5.249 -2.041 1.00 89.88 97 VAL A N 1
ATOM 780 C CA . VAL A 1 97 ? 2.431 -4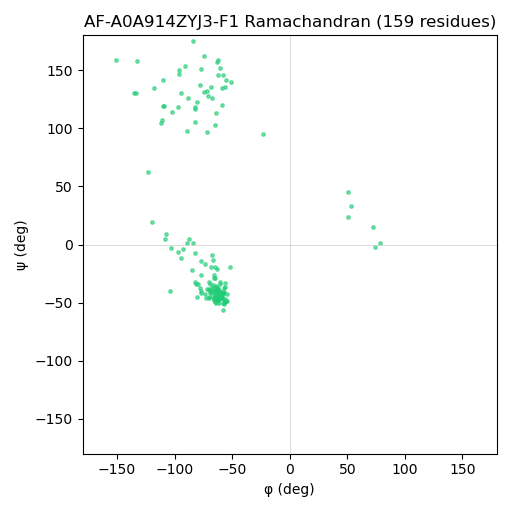.187 -1.080 1.00 89.88 97 VAL A CA 1
ATOM 781 C C . VAL A 1 97 ? 1.123 -3.482 -1.440 1.00 89.88 97 VAL A C 1
ATOM 783 O O . VAL A 1 97 ? 0.320 -3.215 -0.551 1.00 89.88 97 VAL A O 1
ATOM 786 N N . ARG A 1 98 ? 0.869 -3.204 -2.729 1.00 90.44 98 ARG A N 1
ATOM 787 C CA . ARG A 1 98 ? -0.352 -2.495 -3.141 1.00 90.44 98 ARG A CA 1
ATOM 788 C C . ARG A 1 98 ? -1.603 -3.298 -2.830 1.00 90.44 98 ARG A C 1
ATOM 790 O O . ARG A 1 98 ? -2.573 -2.720 -2.355 1.00 90.44 98 ARG A O 1
ATOM 797 N N . GLU A 1 99 ? -1.574 -4.604 -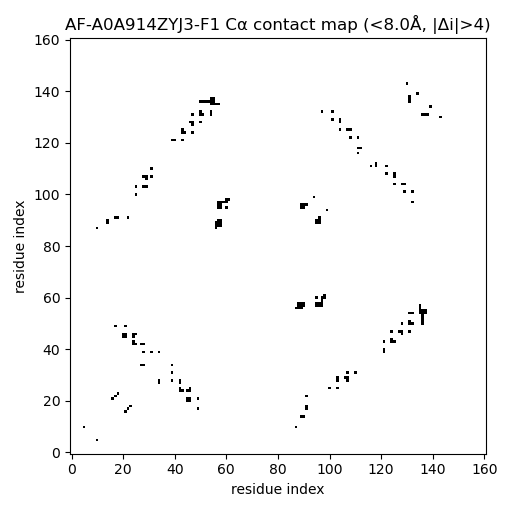3.072 1.00 92.25 99 GLU A N 1
ATOM 798 C CA . GLU A 1 99 ? -2.711 -5.483 -2.780 1.00 92.25 99 GLU A CA 1
ATOM 799 C C . GLU A 1 99 ? -2.969 -5.569 -1.276 1.00 92.25 99 GLU A C 1
ATOM 801 O O . GLU A 1 99 ? -4.092 -5.340 -0.834 1.00 92.25 99 GLU A O 1
ATOM 806 N N . VAL A 1 100 ? -1.921 -5.794 -0.475 1.00 93.00 100 VAL A N 1
ATOM 807 C CA . VAL A 1 100 ? -2.051 -5.892 0.988 1.00 93.00 100 VAL A CA 1
ATOM 808 C C . VAL A 1 100 ? -2.631 -4.602 1.578 1.00 93.00 100 VAL A C 1
ATOM 810 O O . VAL A 1 100 ? -3.541 -4.645 2.411 1.00 93.00 100 VAL A O 1
ATOM 813 N N . VAL A 1 101 ? -2.140 -3.440 1.135 1.00 93.25 101 VAL A N 1
ATOM 814 C CA . VAL A 1 101 ? -2.665 -2.144 1.585 1.00 93.25 101 VAL A CA 1
ATOM 815 C C . VAL A 1 101 ? -4.107 -1.957 1.109 1.00 93.25 101 VAL A C 1
ATOM 817 O O . VAL A 1 101 ? -4.952 -1.594 1.923 1.00 93.25 101 VAL A O 1
ATOM 820 N N . ARG A 1 102 ? -4.418 -2.235 -0.167 1.00 93.81 102 ARG A N 1
ATOM 821 C CA . ARG A 1 102 ? -5.779 -2.123 -0.726 1.00 93.81 102 ARG A CA 1
ATOM 822 C C . ARG A 1 102 ? -6.783 -2.931 0.091 1.00 93.81 102 ARG A C 1
ATOM 824 O O . ARG A 1 102 ? -7.836 -2.409 0.448 1.00 93.81 102 ARG A O 1
ATOM 831 N N . GLU A 1 103 ? -6.466 -4.187 0.389 1.00 94.50 103 GLU A N 1
ATOM 832 C CA . GLU A 1 103 ? -7.334 -5.075 1.169 1.00 94.50 103 GLU A CA 1
ATOM 833 C C . GLU A 1 103 ? -7.553 -4.550 2.583 1.00 94.50 103 GLU A C 1
ATOM 835 O O . GLU A 1 103 ? -8.689 -4.487 3.052 1.00 94.50 103 GLU A O 1
ATOM 840 N N . THR A 1 104 ? -6.478 -4.104 3.231 1.00 95.19 104 THR A N 1
ATOM 841 C CA . THR A 1 104 ? -6.532 -3.544 4.586 1.00 95.19 104 THR A CA 1
ATOM 842 C C . THR A 1 104 ? -7.402 -2.285 4.627 1.00 95.19 104 THR A C 1
ATOM 844 O O . THR A 1 104 ? -8.307 -2.184 5.453 1.00 95.19 104 THR A O 1
ATOM 847 N N . MET A 1 105 ? -7.202 -1.358 3.685 1.00 94.88 105 MET A N 1
ATOM 848 C CA . MET A 1 105 ? -7.997 -0.132 3.553 1.00 94.88 105 MET A CA 1
ATOM 849 C C . MET A 1 105 ? -9.477 -0.424 3.281 1.00 94.88 105 MET A C 1
ATOM 851 O O . MET A 1 105 ? -10.355 0.164 3.912 1.00 94.88 105 MET A O 1
ATOM 855 N N . HIS A 1 106 ? -9.770 -1.365 2.382 1.00 92.94 106 HIS A N 1
ATOM 856 C CA . HIS A 1 106 ? -11.140 -1.771 2.073 1.00 92.94 106 HIS A CA 1
ATOM 857 C C . HIS A 1 106 ? -11.842 -2.400 3.288 1.00 92.94 106 HIS A C 1
ATOM 859 O O . HIS A 1 106 ? -12.993 -2.070 3.582 1.00 92.94 106 HIS A O 1
ATOM 865 N N . ASN A 1 107 ? -11.151 -3.258 4.042 1.00 92.25 107 ASN A N 1
ATOM 866 C CA . ASN A 1 107 ? -11.692 -3.850 5.267 1.00 92.25 107 ASN A CA 1
ATOM 867 C C . ASN A 1 107 ? -11.945 -2.792 6.348 1.00 92.25 107 ASN A C 1
ATOM 869 O O . ASN A 1 107 ? -12.991 -2.827 7.003 1.00 92.25 107 ASN A O 1
ATOM 873 N N . LEU A 1 108 ? -11.038 -1.823 6.489 1.00 91.56 108 LEU A N 1
ATOM 874 C CA . LEU A 1 108 ? -11.193 -0.710 7.419 1.00 91.56 108 LEU A CA 1
ATOM 875 C C . LEU A 1 108 ? -12.386 0.179 7.049 1.00 91.56 108 LEU A C 1
ATOM 877 O O . LEU A 1 108 ? -13.182 0.510 7.921 1.00 91.56 108 LEU A O 1
ATOM 881 N N . MET A 1 109 ? -12.574 0.488 5.764 1.00 90.12 109 MET A N 1
ATOM 882 C CA . MET A 1 109 ? -13.751 1.213 5.278 1.00 90.12 109 MET A CA 1
ATOM 883 C C . MET A 1 109 ? -15.049 0.480 5.647 1.00 90.12 109 MET A C 1
ATOM 885 O O . MET A 1 109 ? -15.957 1.078 6.223 1.00 90.12 109 MET A O 1
ATOM 889 N N . ARG A 1 110 ? -15.125 -0.838 5.404 1.00 88.75 110 ARG A N 1
ATOM 890 C CA . ARG A 1 110 ? -16.294 -1.653 5.792 1.00 88.75 110 ARG A CA 1
ATOM 891 C C . ARG A 1 110 ? -16.511 -1.676 7.303 1.00 88.75 110 ARG A C 1
ATOM 893 O O . ARG A 1 110 ? -17.653 -1.689 7.753 1.00 88.75 110 ARG A O 1
ATOM 900 N N . TYR A 1 111 ? -15.443 -1.702 8.096 1.00 87.62 111 TYR A N 1
ATOM 901 C CA . TYR A 1 111 ? -15.534 -1.595 9.550 1.00 87.62 111 TYR A CA 1
ATOM 902 C C . TYR A 1 111 ? -16.094 -0.233 9.984 1.00 87.62 111 TYR A C 1
ATOM 904 O O . TYR A 1 111 ? -17.079 -0.199 10.720 1.00 87.62 111 TYR A O 1
ATOM 912 N N . SER A 1 112 ? -15.545 0.873 9.474 1.00 84.00 112 SER A N 1
ATOM 913 C CA . SER A 1 112 ? -16.005 2.231 9.789 1.00 84.00 112 SER A CA 1
ATOM 914 C C . SER A 1 112 ? -17.481 2.443 9.452 1.00 84.00 112 SER A C 1
ATOM 916 O O . SER A 1 112 ? -18.215 2.991 10.272 1.00 84.00 112 SER A O 1
ATOM 918 N N . LEU A 1 113 ? -17.938 1.939 8.299 1.00 83.75 113 LEU A N 1
ATOM 919 C CA . LEU A 1 113 ? -19.344 2.017 7.891 1.00 83.75 113 LEU A CA 1
ATOM 920 C C . LEU A 1 113 ? -20.286 1.223 8.813 1.00 83.75 113 LEU A C 1
ATOM 922 O O . LEU A 1 113 ? -21.438 1.603 8.979 1.00 83.75 113 LEU A O 1
ATOM 926 N N . ARG A 1 114 ? -19.815 0.140 9.446 1.00 85.50 114 ARG A N 1
ATOM 927 C CA . ARG A 1 114 ? -20.631 -0.656 10.381 1.00 85.50 114 ARG A CA 1
ATOM 928 C C . ARG A 1 114 ? -20.760 -0.012 11.759 1.00 85.50 114 ARG A C 1
ATOM 930 O O . ARG A 1 114 ? -21.816 -0.105 12.377 1.00 85.50 114 ARG A O 1
ATOM 937 N N . VAL A 1 115 ? -19.699 0.622 12.254 1.00 80.94 115 VAL A N 1
ATOM 938 C CA . VAL A 1 115 ? -19.615 1.083 13.653 1.00 80.94 115 VAL A CA 1
ATOM 939 C C . VAL A 1 115 ? -20.310 2.439 13.889 1.00 80.94 115 VAL A C 1
ATOM 941 O O . VAL A 1 115 ? -20.474 2.831 15.039 1.00 80.94 115 VAL A O 1
ATOM 944 N N . HIS A 1 116 ? -20.776 3.136 12.838 1.00 63.88 116 HIS A N 1
ATOM 945 C CA . HIS A 1 116 ? -21.541 4.402 12.916 1.00 63.88 116 HIS A CA 1
ATOM 946 C C . HIS A 1 116 ? -20.900 5.495 13.802 1.00 63.88 116 HIS A C 1
ATOM 948 O O . HIS A 1 116 ? -21.579 6.386 14.307 1.00 63.88 116 HIS A O 1
ATOM 954 N N . GLN A 1 117 ? -19.583 5.446 14.011 1.00 58.31 117 GLN A N 1
ATOM 955 C CA . GLN A 1 117 ? -18.851 6.478 14.738 1.00 58.31 117 GLN A CA 1
ATOM 956 C C . GLN A 1 117 ? -18.290 7.490 13.745 1.00 58.31 117 GLN A C 1
ATOM 958 O O . GLN A 1 117 ? -17.649 7.079 12.785 1.00 58.31 117 GLN A O 1
ATOM 963 N N . ASP A 1 118 ? -18.529 8.777 14.020 1.00 61.06 118 ASP A N 1
ATOM 964 C CA . ASP A 1 118 ? -18.173 9.959 13.216 1.00 61.06 118 ASP A CA 1
ATOM 965 C C . ASP A 1 118 ? -16.992 9.717 12.238 1.00 61.06 118 ASP A C 1
ATOM 967 O O . ASP A 1 118 ? -15.826 9.705 12.660 1.00 61.06 118 ASP A O 1
ATOM 971 N N . PRO A 1 119 ? -17.281 9.382 10.963 1.00 60.69 119 PRO A N 1
ATOM 972 C CA . PRO A 1 119 ? -16.348 8.625 10.128 1.00 60.69 119 PRO A CA 1
ATOM 973 C C . PRO A 1 119 ? -15.482 9.481 9.188 1.00 60.69 119 PRO A C 1
ATOM 975 O O . PRO A 1 119 ? -14.582 8.936 8.547 1.00 60.69 119 PRO A O 1
ATOM 978 N N . SER A 1 120 ? -15.721 10.794 9.094 1.00 64.75 120 SER A N 1
ATOM 979 C CA . SER A 1 120 ? -15.217 11.636 7.992 1.00 64.75 120 SER A CA 1
ATOM 980 C C . SER A 1 120 ? -13.691 11.615 7.851 1.00 64.75 120 SER A C 1
ATOM 982 O O . SER A 1 120 ? -13.173 11.186 6.825 1.00 64.75 120 SER A O 1
ATOM 984 N N . VAL A 1 121 ? -12.947 11.959 8.904 1.00 64.81 121 VAL A N 1
ATOM 985 C CA . VAL A 1 121 ? -11.484 12.149 8.811 1.00 64.81 121 VAL A CA 1
ATOM 986 C C . VAL A 1 121 ? -10.715 10.842 8.564 1.00 64.81 121 VAL A C 1
ATOM 988 O O . VAL A 1 121 ? -9.675 10.841 7.901 1.00 64.81 121 VAL A O 1
ATOM 991 N N . ASN A 1 122 ? -11.186 9.714 9.104 1.00 79.81 122 ASN A N 1
ATOM 992 C CA . ASN A 1 122 ? -10.535 8.421 8.870 1.00 79.81 122 ASN A CA 1
ATOM 993 C C . ASN A 1 122 ? -10.873 7.884 7.476 1.00 79.81 122 ASN A C 1
ATOM 995 O O . ASN A 1 122 ? -9.976 7.384 6.801 1.00 79.81 122 ASN A O 1
ATOM 999 N N . LEU A 1 123 ? -12.123 8.032 7.019 1.00 84.94 123 LEU A N 1
ATOM 1000 C CA . LEU A 1 123 ? -12.515 7.643 5.664 1.00 84.94 123 LEU A CA 1
ATOM 1001 C C . LEU A 1 123 ? -11.802 8.482 4.601 1.00 84.94 123 LEU A C 1
ATOM 1003 O O . LEU A 1 123 ? -11.284 7.911 3.647 1.00 84.94 123 LEU A O 1
ATOM 1007 N N . GLU A 1 124 ? -11.680 9.796 4.794 1.00 85.94 124 GLU A N 1
ATOM 1008 C CA . GLU A 1 124 ? -10.911 10.676 3.903 1.00 85.94 124 GLU A CA 1
ATOM 1009 C C . GLU A 1 124 ? -9.470 10.180 3.721 1.00 85.94 124 GLU A C 1
ATOM 1011 O O . GLU A 1 124 ? -8.954 10.122 2.604 1.00 85.94 124 GLU A O 1
ATOM 1016 N N . ARG A 1 125 ? -8.823 9.746 4.811 1.00 88.69 125 ARG A N 1
ATOM 1017 C CA . ARG A 1 125 ? -7.471 9.170 4.759 1.00 88.69 125 ARG A CA 1
ATOM 1018 C C . ARG A 1 125 ? -7.432 7.816 4.064 1.00 88.69 125 ARG A C 1
ATOM 1020 O O . ARG A 1 125 ? -6.509 7.570 3.293 1.00 88.69 125 ARG A O 1
ATOM 1027 N N . VAL A 1 126 ? -8.412 6.948 4.308 1.00 91.31 126 VAL A N 1
ATOM 1028 C CA . VAL A 1 126 ? -8.523 5.663 3.600 1.00 91.31 126 VAL A CA 1
ATOM 1029 C C . VAL A 1 126 ? -8.649 5.896 2.092 1.00 91.31 126 VAL A C 1
ATOM 1031 O O . VAL A 1 126 ? -7.929 5.270 1.315 1.00 91.31 126 VAL A O 1
ATOM 1034 N N . ILE A 1 127 ? -9.498 6.839 1.680 1.00 89.56 127 ILE A N 1
ATOM 1035 C CA . ILE A 1 127 ? -9.687 7.226 0.276 1.00 89.56 127 ILE A CA 1
ATOM 1036 C C . ILE A 1 127 ? -8.389 7.799 -0.307 1.00 89.56 127 ILE A C 1
ATOM 1038 O O . ILE A 1 127 ? -7.976 7.391 -1.392 1.00 89.56 127 ILE A O 1
ATOM 1042 N N . SER A 1 128 ? -7.697 8.679 0.427 1.00 89.06 128 SER A N 1
ATOM 1043 C CA . SER A 1 128 ? -6.384 9.215 0.031 1.00 89.06 128 SER A CA 1
ATOM 1044 C C . SER A 1 128 ? -5.362 8.100 -0.224 1.00 89.06 128 SER A C 1
ATOM 1046 O O . SER A 1 128 ? -4.709 8.075 -1.270 1.00 89.06 128 SER A O 1
ATOM 1048 N N . ILE A 1 129 ? -5.268 7.116 0.679 1.00 92.12 129 ILE A N 1
ATOM 1049 C CA . ILE A 1 129 ? -4.364 5.969 0.520 1.00 92.12 129 ILE A CA 1
ATOM 1050 C C . ILE A 1 129 ? -4.743 5.148 -0.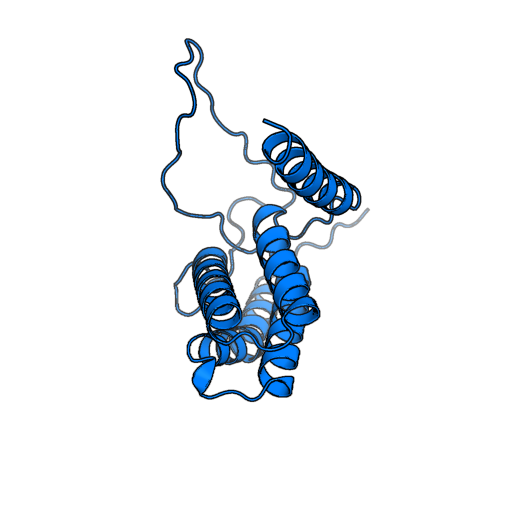715 1.00 92.12 129 ILE A C 1
ATOM 1052 O O . ILE A 1 129 ? -3.870 4.841 -1.526 1.00 92.12 129 ILE A O 1
ATOM 1056 N N . LEU A 1 130 ? -6.025 4.819 -0.900 1.00 91.19 130 LEU A N 1
ATOM 1057 C CA . LEU A 1 130 ? -6.489 4.086 -2.082 1.00 91.19 130 LEU A CA 1
ATOM 1058 C C . LEU A 1 130 ? -6.147 4.835 -3.376 1.00 91.19 130 LEU A C 1
ATOM 1060 O O . LEU A 1 130 ? -5.642 4.229 -4.321 1.00 91.19 130 LEU A O 1
ATOM 1064 N N . HIS A 1 131 ? -6.325 6.155 -3.396 1.00 87.81 131 HIS A N 1
ATOM 1065 C CA . HIS A 1 131 ? -5.939 6.988 -4.527 1.00 87.81 131 HIS A CA 1
ATOM 1066 C C . HIS A 1 131 ? -4.425 6.934 -4.791 1.00 87.81 131 HIS A C 1
ATOM 1068 O O . HIS A 1 131 ? -4.015 6.690 -5.928 1.00 87.81 131 HIS A O 1
ATOM 1074 N N . LEU A 1 132 ? -3.581 7.063 -3.760 1.00 87.50 132 LEU A N 1
ATOM 1075 C CA . LEU A 1 132 ? -2.119 6.949 -3.884 1.00 87.50 132 LEU A CA 1
ATOM 1076 C C . LEU A 1 132 ? -1.676 5.613 -4.501 1.00 87.50 132 LEU A C 1
ATOM 1078 O O . LEU A 1 132 ? -0.727 5.575 -5.294 1.00 87.50 132 LEU A O 1
ATOM 1082 N N . LEU A 1 133 ? -2.377 4.518 -4.188 1.00 87.94 133 LEU A N 1
ATOM 1083 C CA . LEU A 1 133 ? -2.094 3.210 -4.784 1.00 87.94 133 LEU A CA 1
ATOM 1084 C C . LEU A 1 133 ? -2.370 3.178 -6.296 1.00 87.94 133 LEU A C 1
ATOM 1086 O O . LEU A 1 133 ? -1.694 2.437 -7.014 1.00 87.94 133 LEU A O 1
ATOM 1090 N N . THR A 1 134 ? -3.312 3.983 -6.800 1.00 83.94 134 THR A N 1
ATOM 1091 C CA . THR A 1 134 ? -3.616 4.076 -8.242 1.00 83.94 134 THR A CA 1
ATOM 1092 C C . THR A 1 134 ? -2.622 4.956 -9.001 1.00 83.94 134 THR A C 1
ATOM 1094 O O . THR A 1 134 ? -2.246 4.636 -10.127 1.00 83.94 134 THR A O 1
ATOM 1097 N N . THR A 1 135 ? -2.101 6.013 -8.373 1.00 77.44 135 THR A N 1
ATOM 1098 C CA . THR A 1 135 ? -1.273 7.030 -9.046 1.00 77.44 135 THR A CA 1
ATOM 1099 C C . THR A 1 135 ? 0.225 6.711 -9.092 1.00 77.44 135 THR A C 1
ATOM 1101 O O . THR A 1 135 ? 1.025 7.522 -9.559 1.00 77.44 135 THR A O 1
ATOM 1104 N N . ARG A 1 136 ? 0.643 5.522 -8.629 1.00 72.25 136 ARG A N 1
ATOM 1105 C CA . ARG A 1 136 ? 2.062 5.097 -8.570 1.00 72.25 136 ARG A CA 1
ATOM 1106 C C . ARG A 1 136 ? 2.959 6.109 -7.826 1.00 72.25 136 ARG A C 1
ATOM 1108 O O . ARG A 1 136 ? 4.124 6.279 -8.181 1.00 72.25 136 ARG A O 1
ATOM 1115 N N . GLY A 1 137 ? 2.422 6.794 -6.811 1.00 60.47 137 GLY A N 1
ATOM 1116 C CA . GLY A 1 137 ? 3.157 7.800 -6.031 1.00 60.47 137 GLY A CA 1
ATOM 1117 C C . GLY A 1 137 ? 3.440 9.114 -6.766 1.00 60.47 137 GLY A C 1
ATOM 1118 O O . GLY A 1 137 ? 4.292 9.883 -6.329 1.00 60.47 137 GLY A O 1
ATOM 1119 N N . VAL A 1 138 ? 2.768 9.383 -7.889 1.00 62.81 138 VAL A N 1
ATOM 1120 C CA . VAL A 1 138 ? 2.829 10.681 -8.567 1.00 62.81 138 VAL A CA 1
ATOM 1121 C C . VAL A 1 138 ? 1.551 11.443 -8.236 1.00 62.81 138 VAL A C 1
ATOM 1123 O O . VAL A 1 138 ? 0.471 11.041 -8.656 1.00 62.81 138 VAL A O 1
ATOM 1126 N N . TYR A 1 139 ? 1.651 12.559 -7.508 1.00 57.03 139 TYR A N 1
ATOM 1127 C CA . TYR A 1 139 ? 0.523 13.485 -7.420 1.00 57.03 139 TYR A CA 1
ATOM 1128 C C . TYR A 1 139 ? 0.276 14.072 -8.812 1.00 57.03 139 TYR A C 1
ATOM 1130 O O . TYR A 1 139 ? 0.970 14.992 -9.240 1.00 57.03 139 TYR A O 1
ATOM 1138 N N . CYS A 1 140 ? -0.753 13.593 -9.506 1.00 47.44 140 CYS A N 1
ATOM 1139 C CA . CYS A 1 140 ? -1.510 14.512 -10.338 1.00 47.44 140 CYS A CA 1
ATOM 1140 C C . CYS A 1 140 ? -2.296 15.388 -9.368 1.00 47.44 140 CYS A C 1
ATOM 1142 O O . CYS A 1 140 ? -3.352 14.995 -8.882 1.00 47.44 140 CYS A O 1
ATOM 1144 N N . ILE A 1 141 ? -1.755 16.571 -9.065 1.00 44.50 141 ILE A N 1
ATOM 1145 C CA . ILE A 1 141 ? -2.364 17.585 -8.184 1.00 44.50 141 ILE A CA 1
ATOM 1146 C C . ILE A 1 141 ? -3.814 17.905 -8.632 1.00 44.50 141 ILE A C 1
ATOM 1148 O O . ILE A 1 141 ? -4.633 18.357 -7.841 1.00 44.50 141 ILE A O 1
ATOM 1152 N N . TYR A 1 142 ? -4.161 17.575 -9.881 1.00 42.06 142 TYR A N 1
ATOM 1153 C CA . TYR A 1 142 ? -5.470 17.774 -10.494 1.00 42.06 142 TYR A CA 1
ATOM 1154 C C . TYR A 1 142 ? -6.436 16.572 -10.438 1.00 42.06 142 TYR A C 1
ATOM 1156 O O . TYR A 1 142 ? -7.612 16.753 -10.730 1.00 42.06 142 TYR A O 1
ATOM 1164 N N . SER A 1 143 ? -6.016 15.356 -10.065 1.00 47.00 143 SER A N 1
ATOM 1165 C CA . SER A 1 143 ? -6.907 14.177 -10.143 1.00 47.00 143 SER A CA 1
ATOM 1166 C C . SER A 1 143 ? -7.867 14.044 -8.957 1.00 47.00 143 SER A C 1
ATOM 1168 O O . SER A 1 143 ? -9.001 13.614 -9.147 1.00 47.00 143 SER A O 1
ATOM 1170 N N . PHE A 1 144 ? -7.458 14.440 -7.747 1.00 44.34 144 PHE A N 1
ATOM 1171 C CA . PHE A 1 144 ? -8.294 14.275 -6.549 1.00 44.34 144 PHE A CA 1
ATOM 1172 C C . PHE A 1 144 ? -9.511 15.213 -6.553 1.00 44.34 144 PHE A C 1
ATOM 1174 O O . PHE A 1 144 ? -10.619 14.798 -6.226 1.00 44.34 144 PHE A O 1
ATOM 1181 N N . ALA A 1 145 ? -9.330 16.457 -7.010 1.00 42.09 145 ALA A N 1
ATOM 1182 C CA . ALA A 1 145 ? -10.425 17.415 -7.135 1.00 42.09 145 ALA A CA 1
ATOM 1183 C C . ALA A 1 145 ? -11.442 16.998 -8.209 1.00 42.09 145 ALA A C 1
ATOM 1185 O O . ALA A 1 145 ? -12.632 17.220 -8.030 1.00 42.09 145 ALA A O 1
ATOM 1186 N N . TYR A 1 146 ? -11.007 16.375 -9.306 1.00 40.16 146 TYR A N 1
ATOM 1187 C CA . TYR A 1 146 ? -11.929 15.945 -10.360 1.00 40.16 146 TYR A CA 1
ATOM 1188 C C . TYR A 1 146 ? -12.703 14.676 -9.992 1.00 40.16 146 TYR A C 1
ATOM 1190 O O . TYR A 1 146 ? -13.903 14.628 -10.233 1.00 40.16 146 TYR A O 1
ATOM 1198 N N . LEU A 1 147 ? -12.059 13.677 -9.376 1.00 43.53 147 LEU A N 1
ATOM 1199 C CA . LEU A 1 147 ? -12.718 12.405 -9.045 1.00 43.53 147 LEU A CA 1
ATOM 1200 C C . LEU A 1 147 ? -13.763 12.550 -7.932 1.00 43.53 147 LEU A C 1
ATOM 1202 O O . LEU A 1 147 ? -14.866 12.036 -8.078 1.00 43.53 147 LEU A O 1
ATOM 1206 N N . VAL A 1 148 ? -13.467 13.321 -6.879 1.00 47.66 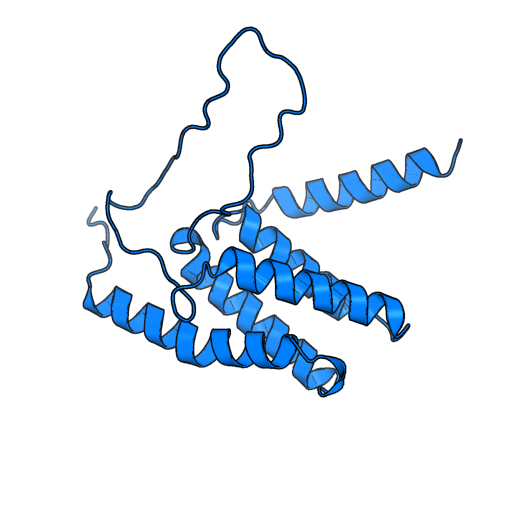148 VAL A N 1
ATOM 1207 C CA . VAL A 1 148 ? -14.449 13.594 -5.815 1.00 47.66 148 VAL A CA 1
ATOM 1208 C C . VAL A 1 148 ? -15.631 14.412 -6.354 1.00 47.66 148 VAL A C 1
ATOM 1210 O O . VAL A 1 148 ? -16.774 14.148 -5.996 1.00 47.66 148 VAL A O 1
ATOM 1213 N N . ASN A 1 149 ? -15.393 15.363 -7.266 1.00 41.34 149 ASN A N 1
ATOM 1214 C CA . ASN A 1 149 ? -16.484 16.108 -7.903 1.00 41.34 149 ASN A CA 1
ATOM 1215 C C . ASN A 1 149 ? -17.316 15.246 -8.871 1.00 41.34 149 ASN A C 1
ATOM 1217 O O . ASN A 1 149 ? -18.516 15.476 -8.980 1.00 41.34 149 ASN A O 1
ATOM 1221 N N . LEU A 1 150 ? -16.719 14.254 -9.542 1.00 43.78 150 LEU A N 1
ATOM 1222 C CA . LEU A 1 150 ? -17.435 13.311 -10.412 1.00 43.78 150 LEU A CA 1
ATOM 1223 C C . LEU A 1 150 ? -18.320 12.345 -9.611 1.00 43.78 150 LEU A C 1
ATOM 1225 O O . LEU A 1 150 ? -19.496 12.222 -9.936 1.00 43.78 150 LEU A O 1
ATOM 1229 N N . GLU A 1 151 ? -17.821 11.750 -8.523 1.00 40.44 151 GLU A N 1
ATOM 1230 C CA . GLU A 1 151 ? -18.636 10.873 -7.660 1.00 40.44 151 GLU A CA 1
ATOM 1231 C C . GLU A 1 151 ? -19.785 11.634 -6.973 1.00 40.44 151 GLU A C 1
ATOM 1233 O O . GLU A 1 151 ? -20.898 11.114 -6.859 1.00 40.44 151 GLU A O 1
ATOM 1238 N N . ILE A 1 152 ? -19.566 12.893 -6.568 1.00 49.12 152 ILE A N 1
ATOM 1239 C CA . ILE A 1 152 ? -20.629 13.743 -6.002 1.00 49.12 152 ILE A CA 1
ATOM 1240 C C . ILE A 1 152 ? -21.643 14.154 -7.085 1.00 49.12 152 ILE A C 1
ATOM 1242 O O . ILE A 1 152 ? -22.849 14.187 -6.816 1.00 49.12 152 ILE A O 1
ATOM 1246 N N . ALA A 1 153 ? -21.191 14.440 -8.312 1.00 44.38 153 ALA A N 1
ATOM 1247 C CA . ALA A 1 153 ? -22.073 14.773 -9.430 1.00 44.38 153 ALA A CA 1
ATOM 1248 C C . ALA A 1 153 ? -22.945 13.580 -9.851 1.00 44.38 153 ALA A C 1
ATOM 1250 O O . ALA A 1 153 ? -24.144 13.755 -10.073 1.00 44.38 153 ALA A O 1
ATOM 1251 N N . GLU A 1 154 ? -22.387 12.369 -9.888 1.00 44.69 154 GLU A N 1
ATOM 1252 C CA . GLU A 1 154 ? -23.133 11.147 -10.207 1.00 44.69 154 GLU A CA 1
ATOM 1253 C C . GLU A 1 154 ? -24.174 10.816 -9.128 1.00 44.69 154 GLU A C 1
ATOM 1255 O O . GLU A 1 154 ? -25.341 10.599 -9.461 1.00 44.69 154 GLU A O 1
ATOM 1260 N N . CYS A 1 155 ? -23.819 10.913 -7.839 1.00 41.47 155 CYS A N 1
ATOM 1261 C CA . CYS A 1 155 ? -24.775 10.734 -6.736 1.00 41.47 155 CYS A CA 1
ATOM 1262 C C . CYS A 1 155 ? -25.930 11.755 -6.768 1.00 41.47 155 CYS A C 1
ATOM 1264 O O . CYS A 1 155 ? -27.058 11.443 -6.379 1.00 41.47 155 CYS A O 1
ATOM 1266 N N . SER A 1 156 ? -25.668 12.977 -7.245 1.00 41.94 156 SER A N 1
ATOM 1267 C CA . SER A 1 156 ? -26.666 14.052 -7.340 1.00 41.94 156 SER A CA 1
ATOM 1268 C C . SER A 1 156 ? -27.633 13.879 -8.518 1.00 41.94 156 SER A C 1
ATOM 1270 O O . SER A 1 156 ? -28.762 14.370 -8.467 1.00 41.94 156 SER A O 1
ATOM 1272 N N . LEU A 1 157 ? -27.205 13.183 -9.575 1.00 44.06 157 LEU A N 1
ATOM 1273 C CA . LEU A 1 157 ? -28.018 12.900 -10.760 1.00 44.06 157 LEU A CA 1
ATOM 1274 C C . LEU A 1 157 ? -28.945 11.697 -10.543 1.00 44.06 157 LEU A C 1
ATOM 1276 O O . LEU A 1 157 ? -30.072 11.704 -11.030 1.00 44.06 157 LEU A O 1
ATOM 1280 N N . THR A 1 158 ? -28.533 10.710 -9.744 1.00 48.34 158 THR A N 1
ATOM 1281 C CA . THR A 1 158 ? -29.365 9.541 -9.405 1.00 48.34 158 THR A CA 1
ATOM 1282 C C . THR A 1 158 ? -30.448 9.815 -8.357 1.00 48.34 158 THR A C 1
ATOM 1284 O O . THR A 1 158 ? -31.363 9.015 -8.212 1.00 48.34 158 THR A O 1
ATOM 1287 N N . ALA A 1 159 ? -30.383 10.938 -7.633 1.00 47.03 159 ALA A N 1
ATOM 1288 C CA . ALA A 1 159 ? -31.369 11.310 -6.610 1.00 47.03 159 ALA A CA 1
ATOM 1289 C C . ALA A 1 159 ? -32.561 12.138 -7.146 1.00 47.03 159 ALA A C 1
ATOM 1291 O O . ALA A 1 159 ? -33.420 12.551 -6.368 1.00 47.03 159 ALA A O 1
ATOM 1292 N N . LYS A 1 160 ? -32.611 12.412 -8.458 1.00 44.59 160 LYS A N 1
ATOM 1293 C CA . LYS A 1 160 ? -33.693 13.164 -9.128 1.00 44.59 160 LYS A CA 1
ATOM 1294 C C . LYS A 1 160 ? -34.432 12.359 -10.213 1.00 44.59 160 LYS A C 1
ATOM 1296 O O . LYS A 1 160 ? -35.063 12.969 -11.076 1.00 44.59 160 LYS A O 1
ATOM 1301 N N . GLY A 1 161 ? -34.340 11.029 -10.180 1.00 40.06 161 GLY A N 1
ATOM 1302 C CA . GLY A 1 161 ? -35.095 10.113 -11.047 1.00 40.06 161 GLY A CA 1
ATOM 1303 C C . GLY A 1 161 ? -36.304 9.528 -10.340 1.00 40.06 161 GLY A C 1
ATOM 1304 O O . GLY A 1 161 ? -36.117 9.068 -9.192 1.00 40.06 161 GLY A O 1
#

Foldseek 3Di:
DDDDADDPVNVVVLLVLCQVQLLVLLVCLLCCVVDDPVSLLVSLVSNLVSCLVQLLQQDADPDDDDDPDDDPDDDDDDDDHPHDPPDHHHAHVNHRPLVSLLVSLVVNVVVLVVVPPPRPPSNVSSVSSNVSNVVSSDDPVPPVVVVVVVVVVVVVVVVPD

Sequence (161 aa):
MKWHIPDDEELRFAERLIEEFVYKEIHELQSPEKLDKKSIKRSLYIVEKLLFCVGKRLPNFTGPTISLAETDVPITARVLSAMPPGMKTFSLNGKNVREVVRETMHNLMRYSLRVHQDPSVNLERVISILHLLTTRGVYCIYSFAYLVNLEIAECSLTAKG

Solvent-accessible surface area (backbone atoms only — not comparable to full-atom values): 9899 Å² total; per-residue (Å²): 138,85,82,89,73,85,50,72,65,58,50,53,50,54,46,50,52,43,55,66,56,38,47,52,36,51,60,52,44,66,46,56,90,82,50,55,72,66,54,51,52,49,33,52,48,53,42,44,56,52,46,49,77,44,18,76,37,45,49,76,80,86,72,82,86,82,80,91,67,91,66,101,58,91,88,74,86,80,86,84,69,98,62,69,86,91,63,84,57,53,58,54,96,85,36,58,42,49,55,57,50,49,53,35,43,53,52,42,52,57,48,48,69,70,67,75,54,93,50,62,76,61,50,54,50,42,51,50,42,55,49,42,65,73,45,43,40,51,82,59,85,66,51,63,68,50,52,57,52,47,57,52,50,53,59,59,59,66,73,75,115

Organism: Parascaris univalens (NCBI:txid6257)

pLDDT: mean 79.35, std 16.01, range [40.06, 95.19]

Radius of gyration: 18.24 Å; Cα contacts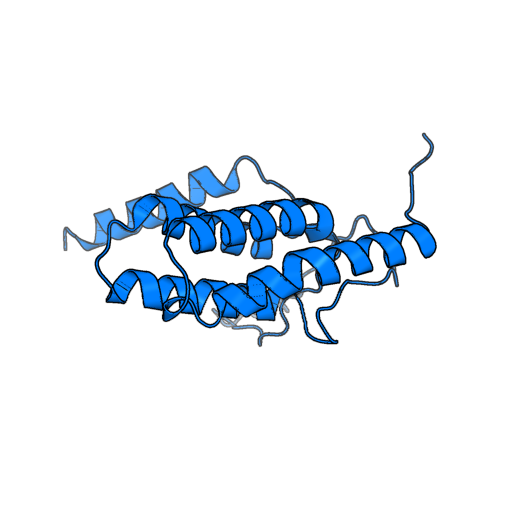 (8 Å, |Δi|>4): 111; chains: 1; bounding box: 59×29×53 Å

Secondary structure (DSSP, 8-state):
-------HHHHHHHHHHIIIIIIHHHHHHTSGGGS-HHHHHHHHHHHHHHHHHHGGGSPPP-PPPPP-S--SS--------SSPTTPPPPEETTEEHHHHHHHHHHHHHHHHHHH-S--HHHHHHHHHHHHHHHTTT---TTHHHHHHHHHHHHHHHHTT-